Protein AF-A0A9X0CFY4-F1 (afdb_monomer_lite)

Foldseek 3Di:
DDDPDPWDKDKPPDPDPDDPPPPVPVVPDVLAPQPAAADEDEDLAAEAEWEKEKDKAQWAADPVRPDIFGWAQDPVRFIDTDADPVGNDDDPDGDDNVRGHCPPNDGMDMDMEIVNHVVYHMYMYTPNHHYHYHYHYPYDPPPPPDD

pLDDT: mean 74.57, std 19.2, range [33.69, 94.75]

Secondary structure (DSSP, 8-state):
-PPS----EEEE----SS-TTGGGSTTT-TTS---PPEEEE-SSEEEEEEEEEEEETTEEE-TTSS-EEEEEE-TTS-EEEE--SS-SS-------GGGS--TTSSS--EEEEETTBSSPPEEEEETT-EEEEEEEE----TTS---

Sequence (147 aa):
MPKPDDRRYVTMKNIIVMVSILHFLCDIFQIFPCKAESEFCFDSVCEFTFVISESRSMTFTTEDGRTSYDVELEGNGTLKLAPNHWHSQVPNITLTPEMVHTADGSAQRNIILVNGQFPGPTLEVLEGAEVAVKVVNELVKEGLLQK

Radius of gyration: 19.15 Å; chains: 1; bounding box: 43×57×50 Å

Structure (mmCIF, N/CA/C/O backbone):
data_AF-A0A9X0CFY4-F1
#
_entry.id   AF-A0A9X0CFY4-F1
#
loop_
_atom_site.group_PDB
_atom_site.id
_atom_site.type_symbol
_atom_site.label_atom_id
_atom_site.label_alt_id
_atom_site.label_comp_id
_atom_site.label_asym_id
_atom_site.label_entity_id
_atom_site.label_seq_id
_atom_site.pdbx_PDB_ins_code
_atom_site.Cartn_x
_atom_site.Cartn_y
_atom_site.Cartn_z
_atom_site.occupancy
_atom_site.B_iso_or_equiv
_atom_site.auth_seq_id
_atom_site.auth_comp_id
_atom_site.auth_asym_id
_atom_site.auth_atom_id
_atom_site.pdbx_PDB_model_num
ATOM 1 N N . MET A 1 1 ? -27.862 22.375 26.881 1.00 35.62 1 MET A N 1
ATOM 2 C CA . MET A 1 1 ? -27.266 22.234 25.535 1.00 35.62 1 MET A CA 1
ATOM 3 C C . MET A 1 1 ? -25.754 22.159 25.703 1.00 35.62 1 MET A C 1
ATOM 5 O O . MET A 1 1 ? -25.193 23.155 26.151 1.00 35.62 1 MET A O 1
ATOM 9 N N . PRO A 1 2 ? -25.099 21.008 25.471 1.00 40.16 2 PRO A N 1
ATOM 10 C CA . PRO A 1 2 ? -23.641 20.922 25.518 1.00 40.16 2 PRO A CA 1
ATOM 11 C C . PRO A 1 2 ? -23.027 21.560 24.260 1.00 40.16 2 PRO A C 1
ATOM 13 O O . PRO A 1 2 ? -23.635 21.531 23.192 1.00 40.16 2 PRO A O 1
ATOM 16 N N . LYS A 1 3 ? -21.858 22.187 24.427 1.00 40.81 3 LYS A N 1
ATOM 17 C CA . LYS A 1 3 ? -21.098 22.936 23.408 1.00 40.81 3 LYS A CA 1
ATOM 18 C C . LYS A 1 3 ? -20.472 22.018 22.342 1.00 40.81 3 LYS A C 1
ATOM 20 O O . LYS A 1 3 ? -20.245 20.846 22.633 1.00 40.81 3 LYS A O 1
ATOM 25 N N . PRO A 1 4 ? -20.159 22.549 21.144 1.00 50.75 4 PRO A N 1
ATOM 26 C CA . PRO A 1 4 ? -19.533 21.777 20.084 1.00 50.75 4 PRO A CA 1
ATOM 27 C C . PRO A 1 4 ? -18.037 21.567 20.367 1.00 50.75 4 PRO A C 1
ATOM 29 O O . PRO A 1 4 ? -17.297 22.525 20.565 1.00 50.75 4 PRO A O 1
ATOM 32 N N . ASP A 1 5 ? -17.661 20.289 20.357 1.00 56.28 5 ASP A N 1
ATOM 33 C CA . ASP A 1 5 ? -16.346 19.716 20.047 1.00 56.28 5 ASP A CA 1
ATOM 34 C C . ASP A 1 5 ? -15.147 20.051 20.960 1.00 56.28 5 ASP A C 1
ATOM 36 O O . ASP A 1 5 ? -14.232 20.780 20.597 1.00 56.28 5 ASP A O 1
ATOM 40 N N . ASP A 1 6 ? -15.122 19.412 22.135 1.00 51.47 6 ASP A N 1
ATOM 41 C CA . ASP A 1 6 ? -13.903 19.125 22.917 1.00 51.47 6 ASP A CA 1
ATOM 42 C C . ASP A 1 6 ? -13.574 17.618 22.822 1.00 51.47 6 ASP A C 1
ATOM 44 O O . ASP A 1 6 ? -13.331 16.937 23.818 1.00 51.47 6 ASP A O 1
ATOM 48 N N . ARG A 1 7 ? -13.698 17.038 21.618 1.00 60.84 7 ARG A N 1
ATOM 49 C CA . ARG A 1 7 ? -13.373 15.627 21.373 1.00 60.84 7 ARG A CA 1
ATOM 50 C C . ARG A 1 7 ? -11.905 15.516 20.983 1.00 60.84 7 ARG A C 1
ATOM 52 O O . ARG A 1 7 ? -11.485 16.033 19.952 1.00 60.84 7 ARG A O 1
ATOM 59 N N . ARG A 1 8 ? -11.123 14.851 21.833 1.00 66.00 8 ARG A N 1
ATOM 60 C CA . ARG A 1 8 ? -9.718 14.530 21.578 1.00 66.00 8 ARG A CA 1
ATOM 61 C C . ARG A 1 8 ? -9.641 13.221 20.802 1.00 66.00 8 ARG A C 1
ATOM 63 O O . ARG A 1 8 ? -10.165 12.203 21.247 1.00 66.00 8 ARG A O 1
ATOM 70 N N . TYR A 1 9 ? -9.011 13.271 19.636 1.00 61.53 9 TYR A N 1
ATOM 71 C CA . TYR A 1 9 ? -8.770 12.108 18.790 1.00 61.53 9 TYR A CA 1
ATOM 72 C C . TYR A 1 9 ? -7.396 11.527 19.089 1.00 61.53 9 TYR A C 1
ATOM 74 O O . TYR A 1 9 ? -6.432 12.264 19.312 1.00 61.53 9 TYR A O 1
ATOM 82 N N . VAL A 1 10 ? -7.307 10.204 19.054 1.00 66.56 10 VAL A N 1
ATOM 83 C CA . VAL A 1 10 ? -6.046 9.476 19.104 1.00 66.56 10 VAL A CA 1
ATOM 84 C C . VAL A 1 10 ? -5.852 8.809 17.752 1.00 66.56 10 VAL A C 1
ATOM 86 O O . VAL A 1 10 ? -6.588 7.901 17.373 1.00 66.56 10 VAL A O 1
ATOM 89 N N . THR A 1 11 ? -4.846 9.271 17.015 1.00 59.62 11 THR A N 1
ATOM 90 C CA . THR A 1 11 ? -4.423 8.636 15.768 1.00 59.62 11 THR A CA 1
ATOM 91 C C . THR A 1 11 ? -3.458 7.507 16.097 1.00 59.62 11 THR A C 1
ATOM 93 O O . THR A 1 11 ? -2.340 7.753 16.565 1.00 59.62 11 THR A O 1
ATOM 96 N N . MET A 1 12 ? -3.849 6.266 15.818 1.00 57.22 12 MET A N 1
ATOM 97 C CA . MET A 1 12 ? -2.907 5.151 15.854 1.00 57.22 12 MET A CA 1
ATOM 98 C C . MET A 1 12 ? -2.169 5.094 14.521 1.00 57.22 12 MET A C 1
ATOM 100 O O . MET A 1 12 ? -2.623 4.489 13.552 1.00 57.22 12 MET A O 1
ATOM 104 N N . LYS A 1 13 ? -1.010 5.757 14.467 1.00 49.75 13 LYS A N 1
ATOM 105 C CA . LYS A 1 13 ? -0.110 5.652 13.318 1.00 49.75 13 LYS A CA 1
ATOM 106 C C . LYS A 1 13 ? 0.565 4.279 13.338 1.00 49.75 13 LYS A C 1
ATOM 108 O O . LYS A 1 13 ? 1.308 3.986 14.267 1.00 49.75 13 LYS A O 1
ATOM 113 N N . ASN A 1 14 ? 0.334 3.491 12.288 1.00 47.47 14 ASN A N 1
ATOM 114 C CA . ASN A 1 14 ? 1.173 2.386 11.817 1.00 47.47 14 ASN A CA 1
ATOM 115 C C . ASN A 1 14 ? 1.788 1.486 12.912 1.00 47.47 14 ASN A C 1
ATOM 117 O O . ASN A 1 14 ? 2.904 1.734 13.376 1.00 47.47 14 ASN A O 1
ATOM 121 N N . ILE A 1 15 ? 1.131 0.365 13.236 1.00 39.31 15 ILE A N 1
ATOM 122 C CA . ILE A 1 15 ? 1.784 -0.762 13.924 1.00 39.31 15 ILE A CA 1
ATOM 123 C C . ILE A 1 15 ? 2.805 -1.372 12.948 1.00 39.31 15 ILE A C 1
ATOM 125 O O . ILE A 1 15 ? 2.512 -2.290 12.188 1.00 39.31 15 ILE A O 1
ATOM 129 N N . ILE A 1 16 ? 4.017 -0.813 12.931 1.00 36.00 16 ILE A N 1
ATOM 130 C CA . ILE A 1 16 ? 5.182 -1.418 12.289 1.00 36.00 16 ILE A CA 1
ATOM 131 C C . ILE A 1 16 ? 5.801 -2.385 13.295 1.00 36.00 16 ILE A C 1
ATOM 133 O O . ILE A 1 16 ? 6.399 -1.975 14.292 1.00 36.00 16 ILE A O 1
ATOM 137 N N . VAL A 1 17 ? 5.722 -3.682 12.997 1.00 39.25 17 VAL A N 1
ATOM 138 C CA . VAL A 1 17 ? 6.704 -4.641 13.505 1.00 39.25 17 VAL A CA 1
ATOM 139 C C . VAL A 1 17 ? 8.036 -4.301 12.822 1.00 39.25 17 VAL A C 1
ATOM 141 O O . VAL A 1 17 ? 8.257 -4.653 11.672 1.00 39.25 17 VAL A O 1
ATOM 144 N N . MET A 1 18 ? 8.880 -3.549 13.541 1.00 35.00 18 MET A N 1
ATOM 145 C CA . MET A 1 18 ? 10.308 -3.281 13.285 1.00 35.00 18 MET A CA 1
ATOM 146 C C . MET A 1 18 ? 10.714 -2.774 11.882 1.00 35.00 18 MET A C 1
ATOM 148 O O . MET A 1 18 ? 11.159 -3.566 11.070 1.00 35.00 18 MET A O 1
ATOM 152 N N . VAL A 1 19 ? 10.690 -1.444 11.669 1.00 33.69 19 VAL A N 1
ATOM 153 C CA . VAL A 1 19 ? 11.833 -0.588 11.240 1.00 33.69 19 VAL A CA 1
ATOM 154 C C . VAL A 1 19 ? 11.481 0.874 11.590 1.00 33.69 19 VAL A C 1
ATOM 156 O O . VAL A 1 19 ? 10.946 1.632 10.783 1.00 33.69 19 VAL A O 1
ATOM 159 N N . SER A 1 20 ? 11.764 1.287 12.826 1.00 39.31 20 SER A N 1
ATOM 160 C CA . SER A 1 20 ? 11.400 2.595 13.408 1.00 39.31 20 SER A CA 1
ATOM 161 C C . SER A 1 20 ? 12.241 3.796 12.934 1.00 39.31 20 SER A C 1
ATOM 163 O O . SER A 1 20 ? 12.587 4.653 13.741 1.00 39.31 20 SER A O 1
ATOM 165 N N . ILE A 1 21 ? 12.589 3.894 11.646 1.00 41.25 21 ILE A N 1
ATOM 166 C CA . ILE A 1 21 ? 13.335 5.063 11.119 1.00 41.25 21 ILE A CA 1
ATOM 167 C C . ILE A 1 21 ? 12.687 5.671 9.857 1.00 41.25 21 ILE A C 1
ATOM 169 O O . ILE A 1 21 ? 12.957 6.822 9.528 1.00 41.25 21 ILE A O 1
ATOM 173 N N . LEU A 1 22 ? 11.751 4.982 9.191 1.00 41.91 22 LEU A N 1
ATOM 174 C CA . LEU A 1 22 ? 11.194 5.441 7.907 1.00 41.91 22 LEU A CA 1
ATOM 175 C C . LEU A 1 22 ? 9.846 6.190 7.988 1.00 41.91 22 LEU A C 1
ATOM 177 O O . LEU A 1 22 ? 9.244 6.467 6.958 1.00 41.91 22 LEU A O 1
ATOM 181 N N . HIS A 1 23 ? 9.354 6.551 9.179 1.00 41.53 23 HIS A N 1
ATOM 182 C CA . HIS A 1 23 ? 8.098 7.315 9.314 1.00 41.53 23 HIS A CA 1
ATOM 183 C C . HIS A 1 23 ? 8.236 8.820 9.075 1.00 41.53 23 HIS A C 1
ATOM 185 O O . HIS A 1 23 ? 7.232 9.485 8.854 1.00 41.53 23 HIS A O 1
ATOM 191 N N . PHE A 1 24 ? 9.450 9.371 9.099 1.00 41.69 24 PHE A N 1
ATOM 192 C CA . PHE A 1 24 ? 9.649 10.822 8.989 1.00 41.69 24 PHE A CA 1
ATOM 193 C C . PHE A 1 24 ? 9.703 11.349 7.543 1.00 41.69 24 PHE A C 1
ATOM 195 O O . PHE A 1 24 ? 9.720 12.560 7.343 1.00 41.69 24 PHE A O 1
ATOM 202 N N . LEU A 1 25 ? 9.730 10.473 6.528 1.00 44.69 25 LEU A N 1
ATOM 203 C CA . LEU A 1 25 ? 9.972 10.883 5.137 1.00 44.69 25 LEU A CA 1
ATOM 204 C C . LEU A 1 25 ? 8.738 10.881 4.220 1.00 44.69 25 LEU A C 1
ATOM 206 O O . LEU A 1 25 ? 8.801 11.580 3.214 1.00 44.69 25 LEU A O 1
ATOM 210 N N . CYS A 1 26 ? 7.623 10.206 4.553 1.00 46.41 26 CYS A N 1
ATOM 211 C CA . CYS A 1 26 ? 6.402 10.306 3.722 1.00 46.41 26 CYS A CA 1
ATOM 212 C C . CYS A 1 26 ? 5.585 11.595 4.002 1.00 46.41 26 CYS A C 1
ATOM 214 O O . CYS A 1 26 ? 4.887 12.061 3.111 1.00 46.41 26 CYS A O 1
ATOM 216 N N . ASP A 1 27 ? 5.736 12.233 5.179 1.00 41.59 27 ASP A N 1
ATOM 217 C CA . ASP A 1 27 ? 5.031 13.489 5.533 1.00 41.59 27 ASP A CA 1
ATOM 218 C C . ASP A 1 27 ? 5.798 14.779 5.128 1.00 41.59 27 ASP A C 1
ATOM 220 O O . ASP A 1 27 ? 5.178 15.822 4.929 1.00 41.59 27 ASP A O 1
ATOM 224 N N . ILE A 1 28 ? 7.139 14.750 5.009 1.00 44.28 28 ILE A N 1
ATOM 225 C CA . ILE A 1 28 ? 7.966 15.964 4.776 1.00 44.28 28 ILE A CA 1
ATOM 226 C C . ILE A 1 28 ? 8.271 16.201 3.292 1.00 44.28 28 ILE A C 1
ATOM 228 O O . ILE A 1 28 ? 8.319 17.344 2.838 1.00 44.28 28 ILE A O 1
ATOM 232 N N . PHE A 1 29 ? 8.481 15.133 2.525 1.00 38.09 29 PHE A N 1
ATOM 233 C CA . PHE A 1 29 ? 8.748 15.212 1.097 1.00 38.09 29 PHE A CA 1
ATOM 234 C C . PHE A 1 29 ? 7.499 14.724 0.370 1.00 38.09 29 PHE A C 1
ATOM 236 O O . PHE A 1 29 ? 7.246 13.526 0.343 1.00 38.09 29 PHE A O 1
ATOM 243 N N . GLN A 1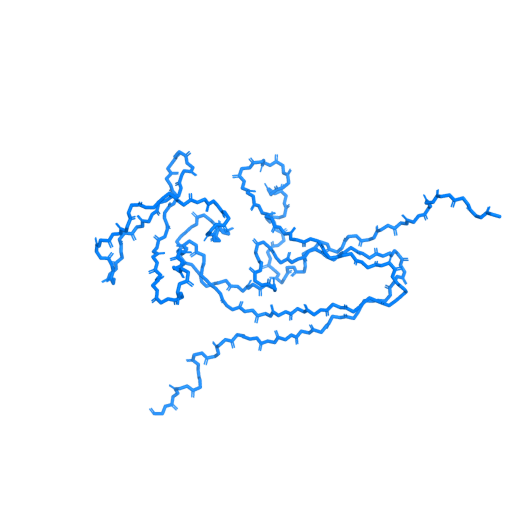 30 ? 6.716 15.631 -0.221 1.00 42.94 30 GLN A N 1
ATOM 244 C CA . GLN A 1 30 ? 5.595 15.316 -1.123 1.00 42.94 30 GLN A CA 1
ATOM 245 C C . GLN A 1 30 ? 6.076 14.606 -2.412 1.00 42.94 30 GLN A C 1
ATOM 247 O O . GLN A 1 30 ? 5.864 15.100 -3.516 1.00 42.94 30 GLN A O 1
ATOM 252 N N . ILE A 1 31 ? 6.803 13.495 -2.295 1.00 40.94 31 ILE A N 1
ATOM 253 C CA . ILE A 1 31 ? 7.461 12.811 -3.415 1.00 40.94 31 ILE A CA 1
ATOM 254 C C . ILE A 1 31 ? 6.813 11.446 -3.697 1.00 40.94 31 ILE A C 1
ATOM 256 O O . ILE A 1 31 ? 6.990 10.921 -4.787 1.00 40.94 31 ILE A O 1
ATOM 260 N N . PHE A 1 32 ? 5.964 10.905 -2.816 1.00 47.69 32 PHE A N 1
ATOM 261 C CA . PHE A 1 32 ? 5.223 9.670 -3.100 1.00 47.69 32 PHE A CA 1
ATOM 262 C C . PHE A 1 32 ? 3.821 9.704 -2.478 1.00 47.69 32 PHE A C 1
ATOM 264 O O . PHE A 1 32 ? 3.700 10.034 -1.297 1.00 47.69 32 PHE A O 1
ATOM 271 N N . PRO A 1 33 ? 2.746 9.360 -3.212 1.00 43.25 33 PRO A N 1
ATOM 272 C CA . PRO A 1 33 ? 1.425 9.227 -2.616 1.00 43.25 33 PRO A CA 1
ATOM 273 C C . PRO A 1 33 ? 1.349 7.913 -1.819 1.00 43.25 33 PRO A C 1
ATOM 275 O O . PRO A 1 33 ? 0.853 6.900 -2.302 1.00 43.25 33 PRO A O 1
ATOM 278 N N . CYS A 1 34 ? 1.823 7.932 -0.568 1.00 51.81 34 CYS A N 1
ATOM 279 C CA . CYS A 1 34 ? 1.446 6.947 0.449 1.00 51.81 34 CYS A CA 1
ATOM 280 C C . CYS A 1 34 ? -0.039 7.179 0.806 1.00 51.81 34 CYS A C 1
ATOM 282 O O . CYS A 1 34 ? -0.331 7.832 1.807 1.00 51.81 34 CYS A O 1
ATOM 284 N N . LYS A 1 35 ? -1.002 6.733 -0.011 1.00 51.16 35 LYS A N 1
ATOM 285 C CA . LYS A 1 35 ? -2.425 6.885 0.334 1.00 51.16 35 LYS A CA 1
ATOM 286 C C . LYS A 1 35 ? -2.841 5.760 1.287 1.00 51.16 35 LYS A C 1
ATOM 288 O O . LYS A 1 35 ? -3.434 4.778 0.866 1.00 51.16 35 LYS A O 1
ATOM 293 N N . ALA A 1 36 ? -2.476 5.903 2.559 1.00 61.00 36 ALA A N 1
ATOM 294 C CA . ALA A 1 36 ? -3.089 5.127 3.629 1.00 61.00 36 ALA A CA 1
ATOM 295 C C . ALA A 1 36 ? -4.504 5.677 3.848 1.00 61.00 36 ALA A C 1
ATOM 297 O O . ALA A 1 36 ? -4.673 6.870 4.118 1.00 61.00 36 ALA A O 1
ATOM 298 N N . GLU A 1 37 ? -5.520 4.841 3.670 1.00 72.88 37 GLU A N 1
ATOM 299 C CA . GLU A 1 37 ? -6.900 5.189 3.995 1.00 72.88 37 GLU A CA 1
ATOM 300 C C . GLU A 1 37 ? -7.052 5.265 5.517 1.00 72.88 37 GLU A C 1
ATOM 302 O O . GLU A 1 37 ? -6.448 4.479 6.250 1.00 72.88 37 GLU A O 1
ATOM 307 N N . SER A 1 38 ? -7.815 6.240 6.011 1.00 78.75 38 SER A N 1
ATOM 308 C CA . SER A 1 38 ? -8.127 6.333 7.434 1.00 78.75 38 SER A CA 1
ATOM 309 C C . SER A 1 38 ? -9.530 5.814 7.724 1.00 78.75 38 SER A C 1
ATOM 311 O O . SER A 1 38 ? -10.500 6.169 7.052 1.00 78.75 38 SER A O 1
ATOM 313 N N . GLU A 1 39 ? -9.632 4.967 8.745 1.00 83.75 39 GLU A N 1
ATOM 314 C CA . GLU A 1 39 ? -10.892 4.442 9.260 1.00 83.75 39 GLU A CA 1
ATOM 315 C C . GLU A 1 39 ? -11.225 5.151 10.578 1.00 83.75 39 GLU A C 1
ATOM 317 O O . GLU A 1 39 ? -10.446 5.131 11.534 1.00 83.75 39 GLU A O 1
ATOM 322 N N . PHE A 1 40 ? -12.395 5.792 10.616 1.00 85.00 40 PHE A N 1
ATOM 323 C CA . PHE A 1 40 ? -12.856 6.588 11.751 1.00 85.00 40 PHE A CA 1
ATOM 324 C C . PHE A 1 40 ? -13.897 5.831 12.568 1.00 85.00 40 PHE A C 1
ATOM 326 O O . PHE A 1 40 ? -14.845 5.273 12.013 1.00 85.00 40 PHE A O 1
ATOM 333 N N . CYS A 1 41 ? -13.787 5.905 13.892 1.00 84.00 41 CYS A N 1
ATOM 334 C CA . CYS A 1 41 ? -14.817 5.423 14.803 1.00 84.00 41 CYS A CA 1
ATOM 335 C C . CYS A 1 41 ? -15.003 6.378 15.990 1.00 84.00 41 CYS A C 1
ATOM 337 O O . CYS A 1 41 ? -14.043 6.845 16.604 1.00 84.00 41 CYS A O 1
ATOM 339 N N . PHE A 1 42 ? -16.266 6.670 16.312 1.00 88.94 42 PHE A N 1
ATOM 340 C CA . PHE A 1 42 ? -16.659 7.616 17.365 1.00 88.94 42 PHE A CA 1
ATOM 341 C C . PHE A 1 42 ? -17.376 6.943 18.544 1.00 88.94 42 PHE A C 1
ATOM 343 O O . PHE A 1 42 ? -17.880 7.636 19.429 1.00 88.94 42 PHE A O 1
ATOM 350 N N . ASP A 1 43 ? -17.444 5.614 18.543 1.00 88.69 43 ASP A N 1
ATOM 351 C CA . ASP A 1 43 ? -18.085 4.830 19.591 1.00 88.69 43 ASP A CA 1
ATOM 352 C C . ASP A 1 43 ? -17.130 4.585 20.767 1.00 88.69 43 ASP A C 1
ATOM 354 O O . ASP A 1 43 ? -15.914 4.747 20.666 1.00 88.69 43 ASP A O 1
ATOM 358 N N . SER A 1 44 ? -17.682 4.182 21.915 1.00 87.19 44 SER A N 1
ATOM 359 C CA . SER A 1 44 ? -16.876 3.789 23.079 1.00 87.19 44 SER A CA 1
ATOM 360 C C . SER A 1 44 ? -16.142 2.460 22.874 1.00 87.19 44 SER A C 1
ATOM 362 O O . SER A 1 44 ? -15.188 2.188 23.597 1.00 87.19 44 SER A O 1
ATOM 364 N N . VAL A 1 45 ? -16.599 1.639 21.922 1.00 91.75 45 VAL A N 1
ATOM 365 C CA . VAL A 1 45 ? -15.957 0.395 21.482 1.00 91.75 45 VAL A CA 1
ATOM 366 C C . VAL A 1 45 ? -15.911 0.409 19.955 1.00 91.75 45 VAL A C 1
ATOM 368 O O . VAL A 1 45 ? -16.956 0.487 19.313 1.00 91.75 45 VAL A O 1
ATOM 371 N N . CYS A 1 46 ? -14.713 0.341 19.387 1.00 90.56 46 CYS A N 1
ATOM 372 C CA . CYS A 1 46 ? -14.455 0.403 17.955 1.00 90.56 46 CYS A CA 1
ATOM 373 C C . CYS A 1 46 ? -13.919 -0.936 17.456 1.00 90.56 46 CYS A C 1
ATOM 375 O O . CYS A 1 46 ? -12.832 -1.360 17.853 1.00 90.56 46 CYS A O 1
ATOM 377 N N . GLU A 1 47 ? -14.674 -1.591 16.576 1.00 94.31 47 GLU A N 1
ATOM 378 C CA . GLU A 1 47 ? -14.284 -2.864 15.975 1.00 94.31 47 GLU A CA 1
ATOM 379 C C . GLU A 1 47 ? -13.781 -2.664 14.544 1.00 94.31 47 GLU A C 1
ATOM 381 O O . GLU A 1 47 ? -14.507 -2.168 13.685 1.00 94.31 47 GLU A O 1
ATOM 386 N N . PHE A 1 48 ? -12.553 -3.102 14.275 1.00 92.75 48 PHE A N 1
ATOM 387 C CA . PHE A 1 48 ? -11.941 -3.048 12.948 1.00 92.75 48 PHE A CA 1
ATOM 388 C C . PHE A 1 48 ? -11.595 -4.452 12.463 1.00 92.75 48 PHE A C 1
ATOM 390 O O . PHE A 1 48 ? -11.236 -5.323 13.260 1.00 92.75 48 PHE A O 1
ATOM 397 N N . THR A 1 49 ? -11.669 -4.682 11.151 1.00 93.81 49 THR A N 1
ATOM 398 C CA . THR A 1 49 ? -11.209 -5.938 10.542 1.00 93.81 49 THR A CA 1
ATOM 399 C C . THR A 1 49 ? -9.999 -5.676 9.661 1.00 93.81 49 THR A C 1
ATOM 401 O O . THR A 1 49 ? -10.075 -4.918 8.701 1.00 93.81 49 THR A O 1
ATOM 404 N N . PHE A 1 50 ? -8.889 -6.333 9.986 1.00 93.69 50 PHE A N 1
ATOM 405 C CA . PHE A 1 50 ? -7.657 -6.310 9.209 1.00 93.69 50 PHE A CA 1
ATOM 406 C C . PHE A 1 50 ? -7.537 -7.597 8.412 1.00 93.69 50 PHE A C 1
ATOM 408 O O . PHE A 1 50 ? -7.307 -8.663 8.982 1.00 93.69 50 PHE A O 1
ATOM 415 N N . VAL A 1 51 ? -7.666 -7.493 7.096 1.00 92.75 51 VAL A N 1
ATOM 416 C CA . VAL A 1 51 ? -7.352 -8.572 6.163 1.00 92.75 51 VAL A CA 1
ATOM 417 C C . VAL A 1 51 ? -5.881 -8.457 5.785 1.00 92.75 51 VAL A C 1
ATOM 419 O O . VAL A 1 51 ? -5.462 -7.464 5.192 1.00 92.75 51 VAL A O 1
ATOM 422 N N . ILE A 1 52 ? -5.087 -9.450 6.174 1.00 92.19 52 ILE A N 1
ATOM 423 C CA . ILE A 1 52 ? -3.653 -9.512 5.895 1.00 92.19 52 ILE A CA 1
ATOM 424 C C . ILE A 1 52 ? -3.433 -10.354 4.645 1.00 92.19 52 ILE A C 1
ATOM 426 O O . ILE A 1 52 ? -3.753 -11.542 4.654 1.00 92.19 52 ILE A O 1
ATOM 430 N N . SER A 1 53 ? -2.829 -9.769 3.615 1.00 89.44 53 SER A N 1
ATOM 431 C CA . SER A 1 53 ? -2.545 -10.445 2.345 1.00 89.44 53 SER A CA 1
ATOM 432 C C . SER A 1 53 ? -1.106 -10.207 1.887 1.00 89.44 53 SER A C 1
ATOM 434 O O . SER A 1 53 ? -0.453 -9.250 2.302 1.00 89.44 53 SER A O 1
ATOM 436 N N . GLU A 1 54 ? -0.588 -11.089 1.034 1.00 87.44 54 GLU A N 1
ATOM 437 C CA . GLU A 1 54 ? 0.730 -10.922 0.413 1.00 87.44 54 GLU A CA 1
ATOM 438 C C . GLU A 1 54 ? 0.603 -10.171 -0.920 1.00 87.44 54 GLU A C 1
ATOM 440 O O . GLU A 1 54 ? -0.375 -10.329 -1.650 1.00 87.44 54 GLU A O 1
ATOM 445 N N . SER A 1 55 ? 1.598 -9.347 -1.237 1.00 85.62 55 SER A N 1
ATOM 446 C CA . SER A 1 55 ? 1.763 -8.681 -2.529 1.00 85.62 55 SER A CA 1
ATOM 447 C C . SER A 1 55 ? 3.252 -8.549 -2.856 1.00 85.62 55 SER A C 1
ATOM 449 O O . SER A 1 55 ? 4.115 -8.965 -2.078 1.00 85.62 55 SER A O 1
ATOM 451 N N . ARG A 1 56 ? 3.584 -7.980 -4.015 1.00 86.00 56 ARG A N 1
ATOM 452 C CA . ARG A 1 56 ? 4.968 -7.723 -4.429 1.00 86.00 56 ARG A CA 1
ATOM 453 C C . ARG A 1 56 ? 5.173 -6.239 -4.705 1.00 86.00 56 ARG A C 1
ATOM 455 O O . ARG A 1 56 ? 4.405 -5.630 -5.446 1.00 86.00 56 ARG A O 1
ATOM 462 N N . SER A 1 57 ? 6.216 -5.658 -4.114 1.00 87.56 57 SER A N 1
ATOM 463 C CA . SER A 1 57 ? 6.652 -4.303 -4.447 1.00 87.56 57 SER A CA 1
ATOM 464 C C . SER A 1 57 ? 7.184 -4.246 -5.877 1.00 87.56 57 SER A C 1
ATOM 466 O O . SER A 1 57 ? 7.592 -5.266 -6.443 1.00 87.56 57 SER A O 1
ATOM 468 N N . MET A 1 58 ? 7.161 -3.047 -6.465 1.00 88.75 58 MET A N 1
ATOM 469 C CA . MET A 1 58 ? 7.699 -2.776 -7.804 1.00 88.75 58 MET A CA 1
ATOM 470 C C . MET A 1 58 ? 7.214 -3.790 -8.849 1.00 88.75 58 MET A C 1
ATOM 472 O O . MET A 1 58 ? 7.963 -4.250 -9.705 1.00 88.75 58 MET A O 1
ATOM 476 N N . THR A 1 59 ? 5.944 -4.177 -8.730 1.00 88.75 59 THR A N 1
ATOM 477 C CA . THR A 1 59 ? 5.270 -5.127 -9.609 1.00 88.75 59 THR A CA 1
ATOM 478 C C . THR A 1 59 ? 3.941 -4.521 -10.026 1.00 88.75 59 THR A C 1
ATOM 480 O O . THR A 1 59 ? 3.191 -4.030 -9.183 1.00 88.75 59 THR A O 1
ATOM 483 N N . PHE A 1 60 ? 3.652 -4.557 -11.320 1.00 89.31 60 PHE A N 1
ATOM 484 C CA . PHE A 1 60 ? 2.350 -4.202 -11.862 1.00 89.31 60 PHE A CA 1
ATOM 485 C C . PHE A 1 60 ? 1.622 -5.483 -12.257 1.00 89.31 60 PHE A C 1
ATOM 487 O O . PHE A 1 60 ? 2.120 -6.243 -13.088 1.00 89.31 60 PHE A O 1
ATOM 494 N N . THR A 1 61 ? 0.449 -5.710 -11.676 1.00 86.81 61 THR A N 1
ATOM 495 C CA . THR A 1 61 ? -0.417 -6.838 -12.027 1.00 86.81 61 THR A CA 1
ATOM 496 C C . THR A 1 61 ? -1.603 -6.324 -12.83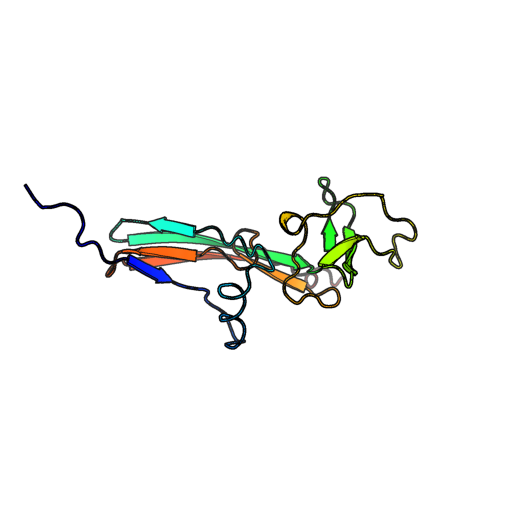2 1.00 86.81 61 THR A C 1
ATOM 498 O O . THR A 1 61 ? -2.219 -5.322 -12.473 1.00 86.81 61 THR A O 1
ATOM 501 N N . THR A 1 62 ? -1.910 -6.998 -13.937 1.00 85.56 62 THR A N 1
ATOM 502 C CA . THR A 1 62 ? -3.045 -6.668 -14.804 1.00 85.56 62 THR A CA 1
ATOM 503 C C . THR A 1 62 ? -4.381 -6.829 -14.075 1.00 85.56 62 THR A C 1
ATOM 505 O O . THR A 1 62 ? -4.489 -7.601 -13.126 1.00 85.56 62 THR A O 1
ATOM 508 N N . GLU A 1 63 ? -5.428 -6.136 -14.534 1.00 84.19 63 GLU A N 1
ATOM 509 C CA . GLU A 1 63 ? -6.764 -6.183 -13.907 1.00 84.19 63 GLU A CA 1
ATOM 510 C C . GLU A 1 63 ? -7.360 -7.598 -13.834 1.00 84.19 63 GLU A C 1
ATOM 512 O O . GLU A 1 63 ? -8.138 -7.905 -12.935 1.00 84.19 63 GLU A O 1
ATOM 517 N N . ASP A 1 64 ? -6.982 -8.482 -14.761 1.00 84.00 64 ASP A N 1
ATOM 518 C CA . ASP A 1 64 ? -7.401 -9.886 -14.761 1.00 84.00 64 ASP A CA 1
ATOM 519 C C . ASP A 1 64 ? -6.648 -10.756 -13.736 1.00 84.00 64 ASP A C 1
ATOM 521 O O . ASP A 1 64 ? -6.979 -11.933 -13.572 1.00 84.00 64 ASP A O 1
ATOM 525 N N . GLY A 1 65 ? -5.633 -10.200 -13.067 1.00 80.06 65 GLY A N 1
ATOM 526 C CA . GLY A 1 65 ? -4.806 -10.874 -12.069 1.00 80.06 65 GLY A CA 1
ATOM 527 C C . GLY A 1 65 ? -3.874 -11.948 -12.631 1.00 80.06 65 GLY A C 1
ATOM 528 O O . GLY A 1 65 ? -3.269 -12.685 -11.855 1.00 80.06 65 GLY A O 1
ATOM 529 N N . ARG A 1 66 ? -3.773 -12.098 -13.959 1.00 81.75 66 ARG A N 1
ATOM 530 C CA . ARG A 1 66 ? -3.058 -13.228 -14.583 1.00 81.75 66 ARG A CA 1
ATOM 531 C C . ARG A 1 66 ? -1.615 -12.925 -14.932 1.00 81.75 66 ARG A C 1
ATOM 533 O O . ARG A 1 66 ? -0.817 -13.854 -15.030 1.00 81.75 66 ARG A O 1
ATOM 540 N N . THR A 1 67 ? -1.303 -11.657 -15.175 1.00 84.88 67 THR A N 1
ATOM 541 C CA . THR A 1 67 ? 0.010 -11.246 -15.661 1.00 84.88 67 THR A CA 1
ATOM 542 C C . THR A 1 67 ? 0.598 -10.215 -14.722 1.00 84.88 67 THR A C 1
ATOM 544 O O . THR A 1 67 ? -0.057 -9.233 -14.375 1.00 84.88 67 THR A O 1
ATOM 547 N N . SER A 1 68 ? 1.853 -10.429 -14.344 1.00 87.25 68 SER A N 1
ATOM 548 C CA . SER A 1 68 ? 2.611 -9.503 -13.515 1.00 87.25 68 SER A CA 1
ATOM 549 C C . SER A 1 68 ? 3.899 -9.116 -14.224 1.00 87.25 68 SER A C 1
ATOM 551 O O . SER A 1 68 ? 4.616 -9.962 -14.760 1.00 87.25 68 SER A O 1
ATOM 553 N N . TYR A 1 69 ? 4.185 -7.825 -14.210 1.00 89.56 69 TYR A N 1
ATOM 554 C CA . TYR A 1 69 ? 5.361 -7.226 -14.816 1.00 89.56 69 TYR A CA 1
ATOM 555 C C . TYR A 1 69 ? 6.207 -6.556 -13.747 1.00 89.56 69 TYR A C 1
ATOM 557 O O . TYR A 1 69 ? 5.675 -5.975 -12.797 1.00 89.56 69 TYR A O 1
ATOM 565 N N . ASP A 1 70 ? 7.516 -6.586 -13.944 1.00 89.75 70 ASP A N 1
ATOM 566 C CA . ASP A 1 70 ? 8.447 -5.872 -13.083 1.00 89.75 70 ASP A CA 1
ATOM 567 C C . ASP A 1 70 ? 8.350 -4.376 -13.399 1.00 89.75 70 ASP A C 1
ATOM 569 O O . ASP A 1 70 ? 8.117 -3.976 -14.545 1.00 89.75 70 ASP A O 1
ATOM 573 N N . VAL A 1 71 ? 8.501 -3.539 -12.379 1.00 90.38 71 VAL A N 1
ATOM 574 C CA . VAL A 1 71 ? 8.453 -2.083 -12.503 1.00 90.38 71 VAL A CA 1
ATOM 575 C C . VAL A 1 71 ? 9.808 -1.514 -12.122 1.00 90.38 71 VAL A C 1
ATOM 577 O O . VAL A 1 71 ? 10.403 -1.904 -11.121 1.00 90.38 71 VAL A O 1
ATOM 580 N N . GLU A 1 72 ? 10.281 -0.550 -12.899 1.00 88.12 72 GLU A N 1
ATOM 581 C CA . GLU A 1 72 ? 11.485 0.220 -12.615 1.00 88.12 72 GLU A CA 1
ATOM 582 C C . GLU A 1 72 ? 11.133 1.687 -12.385 1.00 88.12 72 GLU A C 1
ATOM 584 O O . GLU A 1 72 ? 10.296 2.263 -13.085 1.00 88.12 72 GLU A O 1
ATOM 589 N N . LEU A 1 73 ? 11.814 2.295 -11.414 1.00 86.62 73 LEU A N 1
ATOM 590 C CA . LEU A 1 73 ? 11.806 3.736 -11.210 1.00 86.62 73 LEU A CA 1
ATOM 591 C C . LEU A 1 73 ? 12.944 4.355 -12.023 1.00 86.62 73 LEU A C 1
ATOM 593 O O . LEU A 1 73 ? 14.119 4.047 -11.815 1.00 86.62 73 LEU A O 1
ATOM 597 N N . GLU A 1 74 ? 12.603 5.236 -12.952 1.00 83.81 74 GLU A N 1
ATOM 598 C CA . GLU A 1 74 ? 13.581 5.991 -13.724 1.00 83.81 74 GLU A CA 1
ATOM 599 C C . GLU A 1 74 ? 14.139 7.181 -12.928 1.00 83.81 74 GLU A C 1
ATOM 601 O O . GLU A 1 74 ? 13.530 7.675 -11.981 1.00 83.81 74 GLU A O 1
ATOM 606 N N . GLY A 1 75 ? 15.309 7.690 -13.331 1.00 80.00 75 GLY A N 1
ATOM 607 C CA . GLY A 1 75 ? 15.991 8.788 -12.628 1.00 80.00 75 GLY A CA 1
ATOM 608 C C . GLY A 1 75 ? 15.243 10.132 -12.631 1.00 80.00 75 GLY A C 1
ATOM 609 O O . GLY A 1 75 ? 15.601 11.032 -11.879 1.00 80.00 75 GLY A O 1
ATOM 610 N N . ASN A 1 76 ? 14.209 10.274 -13.459 1.00 84.62 76 ASN A N 1
ATOM 611 C CA . ASN A 1 76 ? 13.281 11.411 -13.492 1.00 84.62 76 ASN A CA 1
ATOM 612 C C . ASN A 1 76 ? 12.052 11.212 -12.571 1.00 84.62 76 ASN A C 1
ATOM 614 O O . ASN A 1 76 ? 11.183 12.080 -12.538 1.00 84.62 76 ASN A O 1
ATOM 618 N N . GLY A 1 77 ? 11.959 10.079 -11.864 1.00 80.44 77 GLY A N 1
ATOM 619 C CA . GLY A 1 77 ? 10.832 9.719 -11.003 1.00 80.44 77 GLY A CA 1
ATOM 620 C C . GLY A 1 77 ? 9.665 9.018 -11.708 1.00 80.44 77 GLY A C 1
ATOM 621 O O . GLY A 1 77 ? 8.656 8.757 -11.056 1.00 80.44 77 GLY A O 1
ATOM 622 N N . THR A 1 78 ? 9.758 8.703 -13.006 1.00 86.50 78 THR A N 1
ATOM 623 C CA . THR A 1 78 ? 8.690 7.976 -13.714 1.00 86.50 78 THR A CA 1
ATOM 624 C C . THR A 1 78 ? 8.800 6.467 -13.532 1.00 86.50 78 THR A C 1
ATOM 626 O O . THR A 1 78 ? 9.895 5.910 -13.501 1.00 86.50 78 THR A O 1
ATOM 629 N N . LEU A 1 79 ? 7.651 5.797 -13.435 1.00 89.12 79 LEU A N 1
ATOM 630 C CA . LEU A 1 79 ? 7.561 4.342 -13.356 1.00 89.12 79 LEU A CA 1
ATOM 631 C C . LEU A 1 79 ? 7.396 3.751 -14.756 1.00 89.12 79 LEU A C 1
ATOM 633 O O . LEU A 1 79 ? 6.555 4.213 -15.533 1.00 89.12 79 LEU A O 1
ATOM 637 N N . LYS A 1 80 ? 8.158 2.700 -15.062 1.00 90.06 80 LYS A N 1
ATOM 638 C CA . LYS A 1 80 ? 8.036 1.947 -16.316 1.00 90.06 80 LYS A CA 1
ATOM 639 C C . LYS A 1 80 ? 7.999 0.451 -16.070 1.00 90.06 80 LYS A C 1
ATOM 641 O O . LYS A 1 80 ? 8.553 -0.038 -15.092 1.00 90.06 80 LYS A O 1
ATOM 646 N N . LEU A 1 81 ? 7.402 -0.274 -17.007 1.00 91.44 81 LEU A N 1
ATOM 647 C CA . LEU A 1 81 ? 7.495 -1.726 -17.036 1.00 91.44 81 LEU A CA 1
ATOM 648 C C . LEU A 1 81 ? 8.880 -2.150 -17.529 1.00 91.44 81 LEU A C 1
ATOM 650 O O . LEU A 1 81 ? 9.379 -1.627 -18.529 1.00 91.44 81 LEU A O 1
ATOM 654 N N . ALA A 1 82 ? 9.477 -3.110 -16.837 1.00 87.56 82 ALA A N 1
ATOM 655 C CA . ALA A 1 82 ? 10.747 -3.717 -17.186 1.00 87.56 82 ALA A CA 1
ATOM 656 C C . ALA A 1 82 ? 10.512 -5.135 -17.728 1.00 87.56 82 ALA A C 1
ATOM 658 O O . ALA A 1 82 ? 9.757 -5.910 -17.130 1.00 87.56 82 ALA A O 1
ATOM 659 N N . PRO A 1 83 ? 11.124 -5.499 -18.869 1.00 86.88 83 PRO A N 1
ATOM 660 C CA . PRO A 1 83 ? 11.119 -6.876 -19.333 1.00 86.88 83 PRO A CA 1
ATOM 661 C C . PRO A 1 83 ? 11.761 -7.792 -18.295 1.00 86.88 83 PRO A C 1
ATOM 663 O O . PRO A 1 83 ? 12.810 -7.472 -17.737 1.00 86.88 83 PRO A O 1
ATOM 666 N N . ASN A 1 84 ? 11.170 -8.960 -18.088 1.00 81.12 84 ASN A N 1
ATOM 667 C CA . ASN A 1 84 ? 11.696 -9.970 -17.179 1.00 81.12 84 ASN A CA 1
ATOM 668 C C . ASN A 1 84 ? 11.856 -11.308 -17.905 1.00 81.12 84 ASN A C 1
ATOM 670 O O . ASN A 1 84 ? 11.629 -11.420 -19.114 1.00 81.12 84 ASN A O 1
ATOM 674 N N . HIS A 1 85 ? 12.279 -12.346 -17.182 1.00 83.62 85 HIS A N 1
ATOM 675 C CA . HIS A 1 85 ? 12.552 -13.635 -17.814 1.00 83.62 85 HIS A CA 1
ATOM 676 C C . HIS A 1 85 ? 11.289 -14.289 -18.413 1.00 83.62 85 HIS A C 1
ATOM 678 O O . HIS A 1 85 ? 11.404 -15.198 -19.236 1.00 83.62 85 HIS A O 1
ATOM 684 N N . TRP A 1 86 ? 10.093 -13.903 -17.954 1.00 83.25 86 TRP A N 1
ATOM 685 C CA . TRP A 1 86 ? 8.808 -14.432 -18.419 1.00 83.25 86 TRP A CA 1
ATOM 686 C C . TRP A 1 86 ? 8.213 -13.567 -19.537 1.00 83.25 86 TRP A C 1
ATOM 688 O O . TRP A 1 86 ? 7.548 -14.081 -20.436 1.00 83.25 86 TRP A O 1
ATOM 698 N N . HIS A 1 87 ? 8.493 -12.264 -19.512 1.00 84.94 87 HIS A N 1
ATOM 699 C CA . HIS A 1 87 ? 7.942 -11.263 -20.412 1.00 84.94 87 HIS A CA 1
ATOM 700 C C . HIS A 1 87 ? 9.065 -10.427 -21.029 1.00 84.94 87 HIS A C 1
ATOM 702 O O . HIS A 1 87 ? 9.465 -9.394 -20.499 1.00 84.94 87 HIS A O 1
ATOM 708 N N . SER A 1 88 ? 9.555 -10.860 -22.194 1.00 84.44 88 SER A N 1
ATOM 709 C CA . SER A 1 88 ? 10.565 -10.121 -22.967 1.00 84.44 88 SER A CA 1
ATOM 710 C C . SER A 1 88 ? 10.017 -8.852 -23.628 1.00 84.44 88 SER A C 1
ATOM 712 O O . SER A 1 88 ? 10.781 -7.953 -23.973 1.00 84.44 88 SER A O 1
ATOM 714 N N . GLN A 1 89 ? 8.697 -8.774 -23.804 1.00 88.06 89 GLN A N 1
ATOM 715 C CA . GLN A 1 89 ? 7.985 -7.601 -24.291 1.00 88.06 89 GLN A CA 1
ATOM 716 C C . GLN A 1 89 ? 7.022 -7.119 -23.213 1.00 88.06 89 GLN A C 1
ATOM 718 O O . GLN A 1 89 ? 6.254 -7.907 -22.658 1.00 88.06 89 GLN A O 1
ATOM 723 N N . VAL A 1 90 ? 7.057 -5.815 -22.951 1.00 89.88 90 VAL A N 1
ATOM 724 C CA . VAL A 1 90 ? 6.156 -5.145 -22.014 1.00 89.88 90 VAL A CA 1
ATOM 725 C C . VAL A 1 90 ? 5.185 -4.244 -22.778 1.00 89.88 90 VAL A C 1
ATOM 727 O O . VAL A 1 90 ? 5.569 -3.657 -23.796 1.00 89.88 90 VAL A O 1
ATOM 730 N N . PRO A 1 91 ? 3.922 -4.140 -22.339 1.00 89.31 91 PRO A N 1
ATOM 731 C CA . PRO A 1 91 ? 2.959 -3.251 -22.968 1.00 89.31 91 PRO A CA 1
ATOM 732 C C . PRO A 1 91 ? 3.351 -1.782 -22.745 1.00 89.31 91 PRO A C 1
ATOM 734 O O . PRO A 1 91 ? 3.956 -1.425 -21.737 1.00 89.31 91 PRO A O 1
ATOM 737 N N . ASN A 1 92 ? 2.989 -0.910 -23.686 1.00 87.31 92 ASN A N 1
ATOM 738 C CA . ASN A 1 92 ? 3.227 0.527 -23.559 1.00 87.31 92 ASN A CA 1
ATOM 739 C C . ASN A 1 92 ? 2.128 1.164 -22.693 1.00 87.31 92 ASN A C 1
ATOM 741 O O . ASN A 1 92 ? 1.145 1.690 -23.217 1.00 87.31 92 ASN A O 1
ATOM 745 N N . ILE A 1 93 ? 2.268 1.040 -21.373 1.00 86.50 93 ILE A N 1
ATOM 746 C CA . ILE A 1 93 ? 1.328 1.560 -20.372 1.00 86.50 93 ILE A CA 1
ATOM 747 C C . ILE A 1 93 ? 2.041 2.616 -19.533 1.00 86.50 93 ILE A C 1
ATOM 749 O O . ILE A 1 93 ? 3.172 2.416 -19.092 1.00 86.50 93 ILE A O 1
ATOM 753 N N . THR A 1 94 ? 1.366 3.736 -19.286 1.00 84.88 94 THR A N 1
ATOM 754 C CA . THR A 1 94 ? 1.824 4.739 -18.322 1.00 84.88 94 THR A CA 1
ATOM 755 C C . THR A 1 94 ? 1.398 4.311 -16.925 1.00 84.88 94 THR A C 1
ATOM 757 O O . THR A 1 94 ? 0.207 4.258 -16.631 1.00 84.88 94 THR A O 1
ATOM 760 N N . LEU A 1 95 ? 2.371 3.995 -16.075 1.00 87.31 95 LEU A N 1
ATOM 761 C CA . LEU A 1 95 ? 2.123 3.625 -14.687 1.00 87.31 95 LEU A CA 1
ATOM 762 C C . LEU A 1 95 ? 1.993 4.876 -13.824 1.00 87.31 95 LEU A C 1
ATOM 764 O O . LEU A 1 95 ? 2.844 5.767 -13.886 1.00 87.31 95 LEU A O 1
ATOM 768 N N . THR A 1 96 ? 0.962 4.919 -12.983 1.00 85.88 96 THR A N 1
ATOM 769 C CA . THR A 1 96 ? 0.885 5.888 -11.888 1.00 85.88 96 THR A CA 1
ATOM 770 C C . THR A 1 96 ? 1.333 5.236 -10.578 1.00 85.88 96 THR A C 1
ATOM 772 O O . THR A 1 96 ? 1.245 4.013 -10.432 1.00 85.88 96 THR A O 1
ATOM 775 N N . PRO A 1 97 ? 1.803 6.022 -9.595 1.00 80.00 97 PRO A N 1
ATOM 776 C CA . PRO A 1 97 ? 2.174 5.486 -8.287 1.00 80.00 97 PRO A CA 1
ATOM 777 C C . PRO A 1 97 ? 1.030 4.783 -7.540 1.00 80.00 97 PRO A C 1
ATOM 779 O O . PRO A 1 97 ? 1.303 3.992 -6.648 1.00 80.00 97 PRO A O 1
ATOM 782 N N . GLU A 1 98 ? -0.241 5.029 -7.885 1.00 80.12 98 GLU A N 1
ATOM 783 C CA . GLU A 1 98 ? -1.364 4.315 -7.254 1.00 80.12 98 GLU A CA 1
ATOM 784 C C . GLU A 1 98 ? -1.500 2.862 -7.737 1.00 80.12 98 GLU A C 1
ATOM 786 O O . GLU A 1 98 ? -2.151 2.054 -7.080 1.00 80.12 98 GLU A O 1
ATOM 791 N N . MET A 1 99 ? -0.900 2.522 -8.881 1.00 83.94 99 MET A N 1
ATOM 792 C CA . MET A 1 99 ? -1.004 1.196 -9.501 1.00 83.94 99 MET A CA 1
ATOM 793 C C . MET A 1 99 ? 0.093 0.231 -9.036 1.00 83.94 99 MET A C 1
ATOM 795 O O . MET A 1 99 ? 0.051 -0.952 -9.374 1.00 83.94 99 MET A O 1
ATOM 799 N N . VAL A 1 100 ? 1.108 0.732 -8.326 1.00 86.19 100 VAL A N 1
ATOM 800 C CA . VAL A 1 100 ? 2.315 -0.023 -7.975 1.00 86.19 100 VAL A CA 1
ATOM 801 C C . VAL A 1 100 ? 2.732 0.304 -6.551 1.00 86.19 100 VAL A C 1
ATOM 803 O O . VAL A 1 100 ? 2.924 1.461 -6.193 1.00 86.19 100 VAL A O 1
ATOM 806 N N . HIS A 1 101 ? 2.983 -0.722 -5.743 1.00 85.31 101 HIS A N 1
ATOM 807 C CA . HIS A 1 101 ? 3.579 -0.518 -4.427 1.00 85.31 101 HIS A CA 1
ATOM 808 C C . HIS A 1 101 ? 5.081 -0.229 -4.562 1.00 85.31 101 HIS A C 1
ATOM 810 O O . HIS A 1 101 ? 5.890 -1.142 -4.730 1.00 85.31 101 HIS A O 1
ATOM 816 N N . THR A 1 102 ? 5.473 1.040 -4.454 1.00 80.88 102 THR A N 1
ATOM 817 C CA . THR A 1 102 ? 6.876 1.488 -4.565 1.00 80.88 102 THR A CA 1
ATOM 818 C C . THR A 1 102 ? 7.607 1.540 -3.218 1.00 80.88 102 THR A C 1
ATOM 820 O O . THR A 1 102 ? 8.525 2.339 -3.052 1.00 80.88 102 THR A 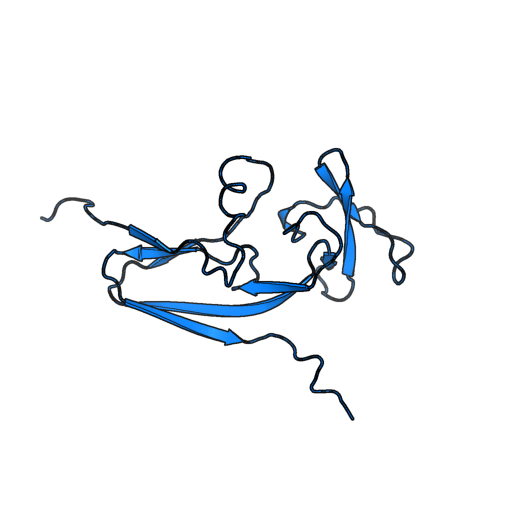O 1
ATOM 823 N N . ALA A 1 103 ? 7.177 0.718 -2.253 1.00 70.38 103 ALA A N 1
ATOM 824 C CA . ALA A 1 103 ? 7.506 0.761 -0.822 1.00 70.38 103 ALA A CA 1
ATOM 825 C C . ALA A 1 103 ? 8.953 1.147 -0.457 1.00 70.38 103 ALA A C 1
ATOM 827 O O . ALA A 1 103 ? 9.178 1.861 0.517 1.00 70.38 103 ALA A O 1
ATOM 828 N N . ASP A 1 104 ? 9.930 0.660 -1.216 1.00 68.00 104 ASP A N 1
ATOM 829 C CA . ASP A 1 104 ? 11.362 0.830 -0.974 1.00 68.00 104 ASP A CA 1
ATOM 830 C C . ASP A 1 104 ? 12.130 1.380 -2.188 1.00 68.00 104 ASP A C 1
ATOM 832 O O . ASP A 1 104 ? 13.362 1.452 -2.145 1.00 68.00 104 ASP A O 1
ATOM 836 N N . GLY A 1 105 ? 11.429 1.714 -3.281 1.00 67.38 105 GLY A N 1
ATOM 837 C CA . GLY A 1 105 ? 12.015 2.130 -4.562 1.00 67.38 105 GLY A CA 1
ATOM 838 C C . GLY A 1 105 ? 13.117 1.201 -5.096 1.00 67.38 105 GLY A C 1
ATOM 839 O O . GLY A 1 105 ? 13.954 1.643 -5.881 1.00 67.38 105 GLY A O 1
ATOM 840 N N . SER A 1 106 ? 13.174 -0.045 -4.619 1.00 63.84 106 SER A N 1
ATOM 841 C CA . SER A 1 106 ? 14.269 -0.996 -4.842 1.00 63.84 106 SER A CA 1
ATOM 842 C C . SER A 1 106 ? 13.810 -2.149 -5.743 1.00 63.84 106 SER A C 1
ATOM 844 O O . SER A 1 106 ? 12.732 -2.105 -6.306 1.00 63.84 106 SER A O 1
ATOM 846 N N . ALA A 1 107 ? 14.612 -3.202 -5.919 1.00 71.44 107 ALA A N 1
ATOM 847 C CA . ALA A 1 107 ? 14.159 -4.416 -6.609 1.00 71.44 107 ALA A CA 1
ATOM 848 C C . ALA A 1 107 ? 12.869 -5.009 -5.994 1.00 71.44 107 ALA A C 1
ATOM 850 O O . ALA A 1 107 ? 12.554 -4.752 -4.834 1.00 71.44 107 ALA A O 1
ATOM 851 N N . GLN A 1 108 ? 12.167 -5.852 -6.757 1.00 82.12 108 GLN A N 1
ATOM 852 C CA . GLN A 1 108 ? 10.964 -6.572 -6.324 1.00 82.12 108 GLN A CA 1
ATOM 853 C C . GLN A 1 108 ? 11.174 -7.302 -4.987 1.00 82.12 108 GLN A C 1
ATOM 855 O O . GLN A 1 108 ? 12.124 -8.076 -4.821 1.00 82.12 108 GLN A O 1
ATOM 860 N N . ARG A 1 109 ? 10.255 -7.095 -4.040 1.00 83.06 109 ARG A N 1
ATOM 861 C CA . ARG A 1 109 ? 10.217 -7.802 -2.752 1.00 83.06 109 ARG A CA 1
ATOM 862 C C . ARG A 1 109 ? 8.794 -8.206 -2.407 1.00 83.06 109 ARG A C 1
ATOM 864 O O . ARG A 1 109 ? 7.844 -7.512 -2.755 1.00 83.06 109 ARG A O 1
ATOM 871 N N . ASN A 1 110 ? 8.650 -9.313 -1.690 1.00 85.56 110 ASN A N 1
ATOM 872 C CA . ASN A 1 110 ? 7.361 -9.675 -1.118 1.00 85.56 110 ASN A CA 1
ATOM 873 C C . ASN A 1 110 ? 7.044 -8.709 0.031 1.00 85.56 110 ASN A C 1
ATOM 875 O O . ASN A 1 110 ? 7.899 -8.435 0.879 1.00 85.56 110 ASN A O 1
ATOM 879 N N . ILE A 1 111 ? 5.824 -8.188 0.038 1.00 85.12 111 ILE A N 1
ATOM 880 C CA . ILE A 1 111 ? 5.307 -7.264 1.044 1.00 85.12 111 ILE A CA 1
ATOM 881 C C . ILE A 1 111 ? 3.993 -7.802 1.598 1.00 85.12 111 ILE A C 1
ATOM 883 O O . ILE A 1 111 ? 3.269 -8.536 0.928 1.00 85.12 111 ILE A O 1
ATOM 887 N N . ILE A 1 112 ? 3.685 -7.419 2.831 1.00 88.19 112 ILE A N 1
ATOM 888 C CA . ILE A 1 112 ? 2.424 -7.758 3.482 1.00 88.19 112 ILE A CA 1
ATOM 889 C C . ILE A 1 112 ? 1.558 -6.505 3.496 1.00 88.19 112 ILE A C 1
ATOM 891 O O . ILE A 1 112 ? 2.006 -5.441 3.930 1.00 88.19 112 ILE A O 1
ATOM 895 N N . LEU A 1 113 ? 0.331 -6.644 3.012 1.00 87.81 113 LEU A N 1
ATOM 896 C CA . LEU A 1 113 ? -0.674 -5.595 2.976 1.00 87.81 113 LEU A CA 1
ATOM 897 C C . LEU A 1 113 ? -1.674 -5.793 4.111 1.00 87.81 113 LEU A C 1
ATOM 899 O O . LEU A 1 113 ? -1.969 -6.923 4.504 1.00 87.81 113 LEU A O 1
ATOM 903 N N . VAL A 1 114 ? -2.231 -4.686 4.594 1.00 90.94 114 VAL A N 1
ATOM 904 C CA . VAL A 1 114 ? -3.407 -4.687 5.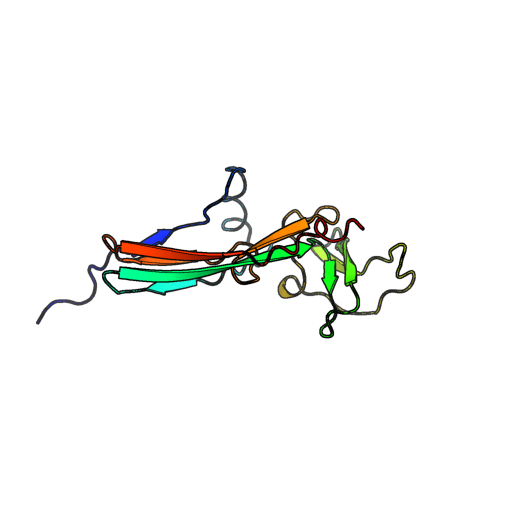472 1.00 90.94 114 VAL A CA 1
ATOM 905 C C . VAL A 1 114 ? -4.537 -4.023 4.705 1.00 90.94 114 VAL A C 1
ATOM 907 O O . VAL A 1 114 ? -4.365 -2.908 4.220 1.00 90.94 114 VAL A O 1
ATOM 910 N N . ASN A 1 115 ? -5.664 -4.717 4.552 1.00 90.38 115 ASN A N 1
ATOM 911 C CA . ASN A 1 115 ? -6.809 -4.275 3.749 1.00 90.38 115 ASN A CA 1
ATOM 912 C C . ASN A 1 115 ? -6.414 -3.895 2.305 1.00 90.38 115 ASN A C 1
ATOM 914 O O . ASN A 1 115 ? -6.985 -2.986 1.714 1.00 90.38 115 ASN A O 1
ATOM 918 N N . GLY A 1 116 ? -5.409 -4.578 1.738 1.00 85.75 116 GLY A N 1
ATOM 919 C CA . GLY A 1 116 ? -4.881 -4.290 0.397 1.00 85.75 116 GLY A CA 1
ATOM 920 C C . GLY A 1 116 ? -4.032 -3.015 0.298 1.00 85.75 116 GLY A C 1
ATOM 921 O O . GLY A 1 116 ? -3.694 -2.598 -0.808 1.00 85.75 116 GLY A O 1
ATOM 922 N N . GLN A 1 117 ? -3.670 -2.396 1.426 1.00 85.31 117 GLN A N 1
ATOM 923 C CA . GLN A 1 117 ? -2.981 -1.107 1.459 1.00 85.31 117 GLN A CA 1
ATOM 924 C C . GLN A 1 117 ? -1.533 -1.225 1.937 1.00 85.31 117 GLN A C 1
ATOM 926 O O . GLN A 1 117 ? -1.194 -2.041 2.803 1.00 85.31 117 GLN A O 1
ATOM 931 N N . PHE A 1 118 ? -0.686 -0.367 1.365 1.00 81.69 118 PHE A N 1
ATOM 932 C CA . PHE A 1 118 ? 0.680 -0.123 1.812 1.00 81.69 118 PHE A CA 1
ATOM 933 C C . PHE A 1 118 ? 1.004 1.381 1.741 1.00 81.69 118 PHE A C 1
ATOM 935 O O . PHE A 1 118 ? 1.062 1.923 0.635 1.00 81.69 118 PHE A O 1
ATOM 942 N N . PRO A 1 119 ? 1.281 2.060 2.871 1.00 83.56 119 PRO A N 1
ATOM 943 C CA . PRO A 1 119 ? 1.116 1.583 4.250 1.00 83.56 119 PRO A CA 1
ATOM 944 C C . PRO A 1 119 ? -0.326 1.137 4.548 1.00 83.56 119 PRO A C 1
ATOM 946 O O . PRO A 1 119 ? -1.246 1.520 3.833 1.00 83.56 119 PRO A O 1
ATOM 949 N N . GLY A 1 120 ? -0.514 0.307 5.578 1.00 84.12 120 GLY A N 1
ATOM 950 C CA . GLY A 1 120 ? -1.849 -0.123 6.011 1.00 84.12 120 GLY A CA 1
ATOM 951 C C . GLY A 1 120 ? -2.729 1.045 6.493 1.00 84.12 120 GLY A C 1
ATOM 952 O O . GLY A 1 120 ? -2.221 2.157 6.678 1.00 84.12 120 GLY A O 1
ATOM 953 N N . PRO A 1 121 ? -4.030 0.804 6.728 1.00 88.62 121 PRO A N 1
ATOM 954 C CA . PRO A 1 121 ? -4.964 1.856 7.097 1.00 88.62 121 PRO A CA 1
ATOM 955 C C . PRO A 1 121 ? -4.621 2.479 8.454 1.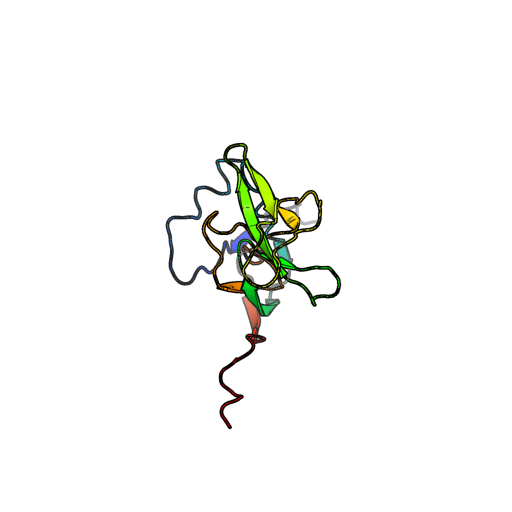00 88.62 121 PRO A C 1
ATOM 957 O O . PRO A 1 121 ? -4.122 1.817 9.371 1.00 88.62 121 PRO A O 1
ATOM 960 N N . THR A 1 122 ? -4.908 3.771 8.589 1.00 89.00 122 THR A N 1
ATOM 961 C CA . THR A 1 122 ? -4.771 4.500 9.857 1.00 89.00 122 THR A CA 1
ATOM 962 C C . THR A 1 122 ? -6.078 4.423 10.634 1.00 89.00 122 THR A C 1
ATOM 964 O O . THR A 1 122 ? -7.129 4.756 10.098 1.00 89.00 122 THR A O 1
ATOM 967 N N . LEU A 1 123 ? -6.025 4.024 11.905 1.00 90.00 123 LEU A N 1
ATOM 968 C CA . LEU A 1 123 ? -7.207 4.020 12.768 1.00 90.00 123 LEU A CA 1
ATOM 969 C C . LEU A 1 123 ? -7.300 5.333 13.548 1.00 90.00 123 LEU A C 1
ATOM 971 O O . LEU A 1 123 ? -6.363 5.710 14.265 1.00 90.00 123 LEU A O 1
ATOM 975 N N . GLU A 1 124 ? -8.441 6.004 13.431 1.00 89.44 124 GLU A N 1
ATOM 976 C CA . GLU A 1 124 ? -8.754 7.243 14.140 1.00 89.44 124 GLU A CA 1
ATOM 977 C C . GLU A 1 124 ? -9.932 7.016 15.090 1.00 89.44 124 GLU A C 1
ATOM 979 O O . GLU A 1 124 ? -11.076 6.821 14.672 1.00 89.44 124 GLU A O 1
ATOM 984 N N . VAL A 1 125 ? -9.636 7.029 16.391 1.00 90.88 125 VAL A N 1
ATOM 985 C CA . VAL A 1 125 ? -10.611 6.766 17.458 1.00 90.88 125 VAL A CA 1
ATOM 986 C C . VAL A 1 125 ? -10.620 7.892 18.484 1.00 90.88 125 VAL A C 1
ATOM 988 O O . VAL A 1 125 ? -9.668 8.673 18.593 1.00 90.88 125 VAL A O 1
ATOM 991 N N . LEU A 1 126 ? -11.700 7.990 19.256 1.00 87.88 126 LEU A N 1
ATOM 992 C CA . LEU A 1 126 ? -11.770 8.925 20.376 1.00 87.88 126 LEU A CA 1
ATOM 993 C C . LEU A 1 126 ? -10.859 8.489 21.529 1.00 87.88 126 LEU A C 1
ATOM 995 O O . LEU A 1 126 ? -10.699 7.300 21.811 1.00 87.88 126 LEU A O 1
ATOM 999 N N . GLU A 1 127 ? -10.283 9.468 22.227 1.00 86.88 127 GLU A N 1
ATOM 1000 C CA . GLU A 1 127 ? -9.535 9.217 23.457 1.00 86.88 127 GLU A CA 1
ATOM 1001 C C . GLU A 1 127 ? -10.422 8.477 24.473 1.00 86.88 127 GLU A C 1
ATOM 1003 O O . GLU A 1 127 ? -11.529 8.912 24.791 1.00 86.88 127 GLU A O 1
ATOM 1008 N N . GLY A 1 128 ? -9.928 7.344 24.977 1.00 86.94 128 GLY A N 1
ATOM 1009 C CA . GLY A 1 128 ? -10.654 6.493 25.922 1.00 86.94 128 GLY A CA 1
ATOM 1010 C C . GLY A 1 128 ? -11.575 5.443 25.291 1.00 86.94 128 GLY A C 1
ATOM 1011 O O . GLY A 1 128 ? -12.193 4.692 26.043 1.00 86.94 128 GLY A O 1
ATOM 1012 N N . ALA A 1 129 ? -11.658 5.353 23.959 1.00 89.94 129 ALA A N 1
ATOM 1013 C CA . ALA A 1 129 ? -12.360 4.261 23.287 1.00 89.94 129 ALA A CA 1
ATOM 1014 C C . ALA A 1 129 ? -11.605 2.925 23.429 1.00 89.94 129 ALA A C 1
ATOM 1016 O O . ALA A 1 129 ? -10.374 2.873 23.342 1.00 89.94 129 ALA A O 1
ATOM 1017 N N . GLU A 1 130 ? -12.346 1.834 23.617 1.00 93.06 130 GLU A N 1
ATOM 1018 C CA . GLU A 1 130 ? -11.824 0.474 23.488 1.00 93.06 130 GLU A CA 1
ATOM 1019 C C . GLU A 1 130 ? -11.714 0.117 22.004 1.00 93.06 130 GLU A C 1
ATOM 1021 O O . GLU A 1 130 ? -12.633 0.373 21.231 1.00 93.06 130 GLU A O 1
ATOM 1026 N N . VAL A 1 131 ? -10.593 -0.474 21.591 1.00 93.00 131 VAL A N 1
ATOM 1027 C CA . VAL A 1 131 ? -10.365 -0.851 20.192 1.00 93.00 131 VAL A CA 1
ATOM 1028 C C . VAL A 1 131 ? -10.167 -2.353 20.094 1.00 93.00 131 VAL A C 1
ATOM 1030 O O . VAL A 1 131 ? -9.202 -2.896 20.632 1.00 93.00 131 VAL A O 1
ATOM 1033 N N . ALA A 1 132 ? -11.064 -3.014 19.370 1.00 93.69 132 ALA A N 1
ATOM 1034 C CA . ALA A 1 132 ? -10.979 -4.429 19.059 1.00 93.69 132 ALA A CA 1
ATOM 1035 C C . ALA A 1 132 ? -10.620 -4.603 17.580 1.00 93.69 132 ALA A C 1
ATOM 1037 O O . ALA A 1 132 ? -11.344 -4.173 16.686 1.00 93.69 132 ALA A O 1
ATOM 1038 N N . VAL A 1 133 ? -9.490 -5.253 17.309 1.00 94.00 133 VAL A N 1
ATOM 1039 C CA . VAL A 1 133 ? -9.048 -5.535 15.939 1.00 94.00 133 VAL A CA 1
ATOM 1040 C C . VAL A 1 133 ? -9.173 -7.026 15.673 1.00 94.00 133 VAL A C 1
ATOM 1042 O O . VAL A 1 133 ? -8.471 -7.846 16.271 1.00 94.00 133 VAL A O 1
ATOM 1045 N N . LYS A 1 134 ? -10.051 -7.384 14.740 1.00 94.75 134 LYS A N 1
ATOM 1046 C CA . LYS A 1 134 ? -10.144 -8.735 14.199 1.00 94.75 134 LYS A CA 1
ATOM 1047 C C . LYS A 1 134 ? -9.166 -8.876 13.043 1.00 94.75 134 LYS A C 1
ATOM 1049 O O . LYS A 1 134 ? -9.296 -8.202 12.030 1.00 94.75 134 LYS A O 1
ATOM 1054 N N . VAL A 1 135 ? -8.223 -9.802 13.161 1.00 94.50 135 VAL A N 1
ATOM 1055 C CA . VAL A 1 135 ? -7.246 -10.074 12.102 1.00 94.50 135 VAL A CA 1
ATOM 1056 C C . VAL A 1 135 ? -7.651 -11.323 11.323 1.00 94.50 135 VAL A C 1
ATOM 1058 O O . VAL A 1 135 ? -7.796 -12.404 11.897 1.00 94.50 135 VAL A O 1
ATOM 1061 N N . VAL A 1 136 ? -7.821 -11.176 10.013 1.00 93.88 136 VAL A N 1
ATOM 1062 C CA . VAL A 1 136 ? -8.043 -12.256 9.050 1.00 93.88 136 VAL A CA 1
ATOM 1063 C C . VAL A 1 136 ? -6.742 -12.465 8.285 1.00 93.88 136 VAL A C 1
ATOM 1065 O O . VAL A 1 136 ? -6.263 -11.569 7.602 1.00 93.88 136 VAL A O 1
ATOM 1068 N N . ASN A 1 137 ? -6.140 -13.641 8.433 1.00 91.38 137 ASN A N 1
ATOM 1069 C CA . ASN A 1 137 ? -4.893 -13.979 7.759 1.00 91.38 137 ASN A CA 1
ATOM 1070 C C . ASN A 1 137 ? -5.185 -14.691 6.431 1.00 91.38 137 ASN A C 1
ATOM 1072 O O . ASN A 1 137 ? -5.602 -15.850 6.440 1.00 91.38 137 ASN A O 1
ATOM 1076 N N . GLU A 1 138 ? -4.929 -14.008 5.320 1.00 91.00 138 GLU A N 1
ATOM 1077 C CA . GLU A 1 138 ? -5.042 -14.522 3.950 1.00 91.00 138 GLU A CA 1
ATOM 1078 C C . GLU A 1 138 ? -3.672 -14.690 3.278 1.00 91.00 138 GLU A C 1
ATOM 1080 O O . GLU A 1 138 ? -3.572 -14.787 2.056 1.00 91.00 138 GLU A O 1
ATOM 1085 N N . LEU A 1 139 ? -2.590 -14.751 4.062 1.00 85.94 139 LEU A N 1
ATOM 1086 C CA . LEU A 1 139 ? -1.278 -15.104 3.532 1.00 85.94 139 LEU A CA 1
ATOM 1087 C C . LEU A 1 139 ? -1.354 -16.512 2.926 1.00 85.94 139 LEU A C 1
ATOM 1089 O O . LEU A 1 139 ? -1.556 -17.507 3.636 1.00 85.94 139 LEU A O 1
ATOM 1093 N N . VAL A 1 140 ? -1.196 -16.605 1.605 1.00 69.69 140 VAL A N 1
ATOM 1094 C CA . VAL A 1 140 ? -1.155 -17.889 0.909 1.00 69.69 140 VAL A CA 1
ATOM 1095 C C . VAL A 1 140 ? 0.126 -18.594 1.337 1.00 69.69 140 VAL A C 1
ATOM 1097 O O . VAL A 1 140 ? 1.230 -18.221 0.959 1.00 69.69 140 VAL A O 1
ATOM 1100 N N . LYS A 1 141 ? 0.002 -19.648 2.146 1.00 57.59 141 LYS A N 1
ATOM 1101 C CA . LYS A 1 141 ? 1.128 -20.548 2.388 1.00 57.59 141 LYS A CA 1
ATOM 1102 C C . LYS A 1 141 ? 1.415 -21.308 1.093 1.00 57.59 141 LYS A C 1
ATOM 1104 O O . LYS A 1 141 ? 0.849 -22.382 0.895 1.00 57.59 141 LYS A O 1
ATOM 1109 N N . GLU A 1 142 ? 2.390 -20.878 0.298 1.00 49.00 142 GLU A N 1
ATOM 1110 C CA . GLU A 1 142 ? 3.049 -21.747 -0.702 1.00 49.00 142 GLU A CA 1
ATOM 1111 C C . GLU A 1 142 ? 3.843 -22.919 -0.055 1.00 49.00 142 GLU A C 1
ATOM 1113 O O . GLU A 1 142 ? 4.756 -23.488 -0.640 1.00 49.00 142 GLU A O 1
ATOM 1118 N N . GLY A 1 143 ? 3.490 -23.332 1.169 1.00 45.00 143 GLY A N 1
ATOM 1119 C CA . GLY A 1 143 ? 4.100 -24.436 1.912 1.00 45.00 143 GLY A CA 1
ATOM 1120 C C . GLY A 1 143 ? 3.173 -25.623 2.197 1.00 45.00 143 GLY A C 1
ATOM 1121 O O . GLY A 1 143 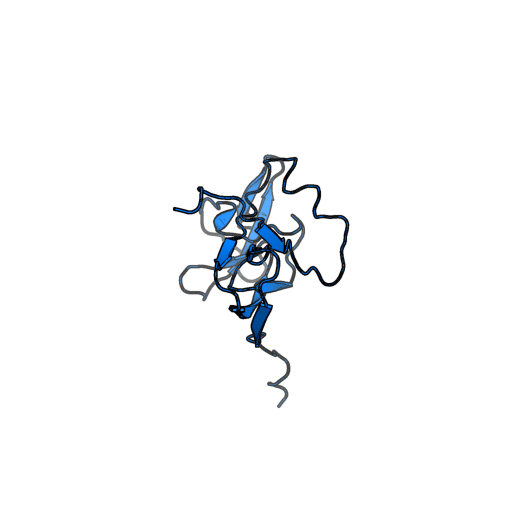? 3.596 -26.544 2.888 1.00 45.00 143 GLY A O 1
ATOM 1122 N N . LEU A 1 144 ? 1.922 -25.629 1.714 1.00 47.00 144 LEU A N 1
ATOM 1123 C CA . LEU A 1 144 ? 1.012 -26.785 1.863 1.00 47.00 144 LEU A CA 1
ATOM 1124 C C . LEU A 1 144 ? 0.920 -27.675 0.612 1.00 47.00 144 LEU A C 1
ATOM 1126 O O . LEU A 1 144 ? 0.230 -28.691 0.638 1.00 47.00 144 LEU A O 1
ATOM 1130 N N . LEU A 1 145 ? 1.656 -27.349 -0.453 1.00 44.12 145 LEU A N 1
ATOM 1131 C CA . LEU A 1 145 ? 1.855 -28.222 -1.611 1.00 44.12 145 LEU A CA 1
ATOM 1132 C C . LEU A 1 145 ? 3.269 -28.822 -1.589 1.00 44.12 145 LEU A C 1
ATOM 1134 O O . LEU A 1 145 ? 4.056 -28.635 -2.507 1.00 44.12 145 LEU A O 1
ATOM 1138 N N . GLN A 1 146 ? 3.598 -29.553 -0.523 1.00 42.88 146 GLN A N 1
ATOM 1139 C CA . GLN A 1 146 ? 4.564 -30.646 -0.630 1.00 42.88 146 GLN A CA 1
ATOM 1140 C C . GLN A 1 146 ? 3.768 -31.945 -0.716 1.00 42.88 146 GLN A C 1
ATOM 1142 O O . GLN A 1 146 ? 3.207 -32.403 0.283 1.00 42.88 146 GLN A O 1
ATOM 1147 N N . LYS A 1 147 ? 3.701 -32.529 -1.911 1.00 34.28 147 LYS A N 1
ATOM 1148 C CA . LYS A 1 147 ? 3.412 -33.949 -2.078 1.00 34.28 147 LYS A CA 1
ATOM 1149 C C . LYS A 1 147 ? 4.258 -34.516 -3.203 1.00 34.28 147 LYS A C 1
ATOM 1151 O O . LYS A 1 147 ? 4.340 -33.840 -4.250 1.00 34.28 147 LYS A O 1
#

Organism: NCBI:txid174260

InterPro domains:
  IPR008972 Cupredoxin [G3DSA:2.60.40.420] (55-144)
  IPR008972 Cupredoxin [SSF49503] (91-140)
  IPR011707 Multicopper oxidase-like, N-terminal [PF07732] (102-142)